Protein AF-T0YAE7-F1 (afdb_monomer)

InterPro domains:
  IPR002305 Aminoacyl-tRNA synthetase, class Ic [PF00579] (11-93)
  IPR002306 Tryptophan-tRNA ligase [PR01039] (22-38)
  IPR002306 Tryptophan-tRNA ligase [PR01039] (73-92)
  IPR014729 Rossmann-like alpha/beta/alpha sandwich fold [G3DSA:3.40.50.620] (10-94)
  IPR050203 Tryptophan--tRNA ligase [PTHR43766] (10-94)

Solvent-accessible surface area (backbone atoms only — not comparable to full-atom values): 5684 Å² total; per-residue (Å²): 132,83,84,73,80,73,75,74,59,61,74,45,78,50,71,47,60,46,84,60,84,86,50,72,68,49,43,76,72,44,51,58,56,54,49,56,44,41,77,69,27,47,34,37,40,32,38,31,51,67,67,36,61,77,77,56,84,83,52,78,77,52,43,59,56,23,44,54,49,50,54,52,51,42,46,74,77,55,50,49,72,94,47,27,52,74,49,49,49,80,80,56,88,127

Nearest PDB structures (foldseek):
  2g36-assembly1_A-2  TM=9.651E-01  e=4.375E-09  Thermotoga maritima
  2a4m-assembly2_B  TM=9.555E-01  e=2.270E-07  Deinococcus radiodurans
  2cyb-assembly1_B  TM=8.764E-01  e=1.146E-04  Archaeoglobus fulgidus
  2cyb-assembly1_A  TM=8.930E-01  e=3.577E-04  Archaeoglobus fulgidus
  1u7d-assembly1_B  TM=8.155E-01  e=6.533E-04  Methanocaldococcus jannaschii

Radius of gyration: 15.42 Å; Cα contacts (8 Å, |Δi|>4): 108; chains: 1; bounding box: 46×25×40 Å

Secondary structure (DSSP, 8-state):
------PPPPEEEEEE---S---HHHIIIIIHHHHHHTTTSEEEEEE-HHHHHTT--S-HHHHHHHHHHHHHHHHHHT--TTTEEEEEGGG---

Sequence (94 aa):
MSQACLNPLPRIVSGMRPTGALHLGHWEGVLKNWIELQKHHECYFFVADWHALTTHYQDPHELEANTLSLVMEWLAVGVDPDRAVLFVQSWVPE

Structure (mmCIF, N/CA/C/O backbone):
data_AF-T0YAE7-F1
#
_entry.id   AF-T0YAE7-F1
#
loop_
_atom_site.group_PDB
_atom_site.id
_atom_site.type_symbol
_atom_site.label_atom_id
_atom_site.label_alt_id
_atom_site.label_comp_id
_atom_site.label_asym_id
_atom_site.label_entity_id
_atom_site.label_seq_id
_atom_site.pdbx_PDB_ins_code
_atom_site.Cartn_x
_atom_site.Cartn_y
_atom_site.Cartn_z
_atom_site.occupancy
_atom_site.B_iso_or_equiv
_atom_site.auth_seq_id
_atom_site.auth_comp_id
_atom_site.auth_asym_id
_atom_site.auth_atom_id
_atom_site.pdbx_PDB_model_num
ATOM 1 N N . MET A 1 1 ? -32.767 12.193 20.798 1.00 41.41 1 MET A N 1
ATOM 2 C CA . MET A 1 1 ? -31.503 11.515 21.156 1.00 41.41 1 MET A CA 1
ATOM 3 C C . MET A 1 1 ? -30.452 11.981 20.164 1.00 41.41 1 MET A C 1
ATOM 5 O O . MET A 1 1 ? -30.738 11.995 18.977 1.00 41.41 1 MET A O 1
ATOM 9 N N . SER A 1 2 ? -29.349 12.512 20.687 1.00 47.16 2 SER A N 1
ATOM 10 C CA . SER A 1 2 ? -28.362 13.373 20.020 1.00 47.16 2 SER A CA 1
ATOM 11 C C . SER A 1 2 ? -27.805 12.806 18.706 1.00 47.16 2 SER A C 1
ATOM 13 O O . SER A 1 2 ? -27.293 11.689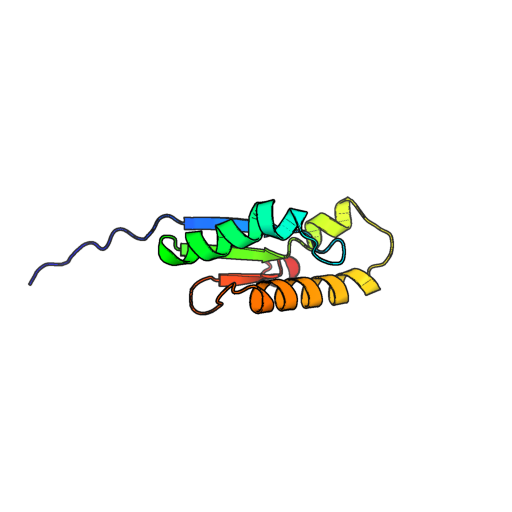 18.694 1.00 47.16 2 SER A O 1
ATOM 15 N N . GLN A 1 3 ? -27.857 13.598 17.627 1.00 54.22 3 GLN A N 1
ATOM 16 C CA . GLN A 1 3 ? -26.953 13.445 16.486 1.00 54.22 3 GLN A CA 1
ATOM 17 C C . GLN A 1 3 ? -25.545 13.783 16.983 1.00 54.22 3 GLN A C 1
ATOM 19 O O . GLN A 1 3 ? -25.166 14.949 17.071 1.00 54.22 3 GLN A O 1
ATOM 24 N N . ALA A 1 4 ? -24.770 12.765 17.349 1.00 54.12 4 ALA A N 1
ATOM 25 C CA . ALA A 1 4 ? -23.331 12.926 17.405 1.00 54.12 4 ALA A CA 1
ATOM 26 C C . ALA A 1 4 ? -22.864 13.132 15.960 1.00 54.12 4 ALA A C 1
ATOM 28 O O . ALA A 1 4 ? -22.874 12.192 15.166 1.00 54.12 4 ALA A O 1
ATOM 29 N N . CYS A 1 5 ? -22.501 14.363 15.602 1.00 52.50 5 CYS A N 1
ATOM 30 C CA . CYS A 1 5 ? -21.649 14.605 14.448 1.00 52.50 5 CYS A CA 1
ATOM 31 C C . CYS A 1 5 ? -20.338 13.859 14.717 1.00 52.50 5 CYS A C 1
ATOM 33 O O . CYS A 1 5 ? -19.465 14.363 15.421 1.00 52.50 5 CYS A O 1
ATOM 35 N N . LEU A 1 6 ? -20.241 12.615 14.248 1.00 61.09 6 LEU A N 1
ATOM 36 C CA . LEU A 1 6 ? -18.988 11.879 14.231 1.00 61.09 6 LEU A CA 1
ATOM 37 C C . LEU A 1 6 ? -18.081 12.649 13.277 1.00 61.09 6 LEU A C 1
ATOM 39 O O . LEU A 1 6 ? -18.275 12.593 12.064 1.00 61.09 6 LEU A O 1
ATOM 43 N N . ASN A 1 7 ? -17.143 13.428 13.816 1.00 64.88 7 ASN A N 1
ATOM 44 C CA .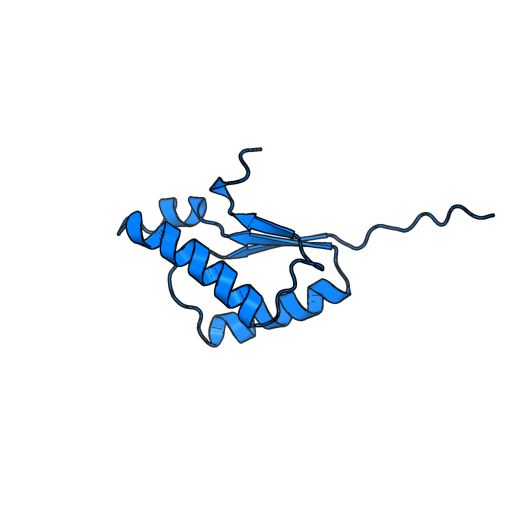 ASN A 1 7 ? -16.074 13.965 12.988 1.00 64.88 7 ASN A CA 1
ATOM 45 C C . ASN A 1 7 ? -15.392 12.765 12.316 1.00 64.88 7 ASN A C 1
ATOM 47 O O . ASN A 1 7 ? -14.973 11.849 13.032 1.00 64.88 7 ASN A O 1
ATOM 51 N N . PRO A 1 8 ? -15.316 12.726 10.975 1.00 75.88 8 PRO A N 1
ATOM 52 C CA . PRO A 1 8 ? -14.630 11.644 10.295 1.00 75.88 8 PRO A CA 1
ATOM 53 C C . PRO A 1 8 ? -13.169 11.627 10.747 1.00 75.88 8 PRO A C 1
ATOM 55 O O . PRO A 1 8 ? -12.574 12.684 10.990 1.00 75.88 8 PRO A O 1
ATOM 58 N N . LEU A 1 9 ? -12.606 10.425 10.895 1.00 85.38 9 LEU A N 1
ATOM 59 C CA . LEU A 1 9 ? -11.184 10.277 11.188 1.00 85.38 9 LEU A CA 1
ATOM 60 C C . LEU A 1 9 ? -10.372 11.041 10.128 1.00 85.38 9 LEU A C 1
ATOM 62 O O . LEU A 1 9 ? -10.777 11.077 8.961 1.00 85.38 9 LEU A O 1
ATOM 66 N N . PRO A 1 10 ? -9.233 11.652 10.493 1.00 94.00 10 PRO A N 1
ATOM 67 C CA . PRO A 1 10 ? -8.372 12.283 9.508 1.00 94.00 10 PRO A CA 1
ATOM 68 C C . PRO A 1 10 ? -7.963 11.262 8.438 1.00 94.00 10 PRO A C 1
ATOM 70 O O . PRO A 1 10 ? -7.665 10.103 8.741 1.00 94.00 10 PRO A O 1
ATOM 73 N N . ARG A 1 11 ? -7.978 11.697 7.177 1.00 96.06 11 ARG A N 1
ATOM 74 C CA . ARG A 1 11 ? -7.673 10.847 6.024 1.00 96.06 11 ARG A CA 1
ATOM 75 C C . ARG A 1 11 ? -6.195 10.886 5.696 1.00 96.06 11 ARG A C 1
ATOM 77 O O . ARG A 1 11 ? -5.589 11.956 5.689 1.00 96.06 11 ARG A O 1
ATOM 84 N N . ILE A 1 12 ? -5.646 9.726 5.361 1.00 96.81 12 ILE A N 1
ATOM 85 C CA . ILE A 1 12 ? -4.275 9.592 4.877 1.00 96.81 12 ILE A CA 1
ATOM 86 C C . ILE A 1 12 ? -4.293 8.855 3.551 1.00 96.81 12 ILE A C 1
ATOM 88 O O . ILE A 1 12 ? -4.929 7.812 3.423 1.00 96.81 12 ILE A O 1
ATOM 92 N N . VAL A 1 13 ? -3.535 9.385 2.595 1.00 97.19 13 VAL A N 1
ATOM 93 C CA . VAL A 1 13 ? -3.229 8.715 1.337 1.00 97.19 13 VAL A CA 1
ATOM 94 C C . VAL A 1 13 ? -1.725 8.478 1.251 1.00 97.19 13 VAL A C 1
ATOM 96 O O . VAL A 1 13 ? -0.930 9.379 1.524 1.00 97.19 13 VAL A O 1
ATOM 99 N N . SER A 1 14 ? -1.316 7.257 0.920 1.00 96.56 14 SER A N 1
ATOM 100 C CA . SER A 1 14 ? 0.096 6.901 0.775 1.00 96.56 14 SER A CA 1
ATOM 101 C C . SER A 1 14 ? 0.275 5.920 -0.374 1.00 96.56 14 SER A C 1
ATOM 103 O O . SER A 1 14 ? -0.466 4.950 -0.487 1.00 96.56 14 SER A O 1
ATOM 105 N N . GLY A 1 15 ? 1.245 6.191 -1.244 1.00 94.88 15 GLY A N 1
ATOM 106 C CA . GLY A 1 15 ? 1.511 5.380 -2.426 1.00 94.88 15 GLY A CA 1
ATOM 107 C C . GLY A 1 15 ? 2.919 4.813 -2.410 1.00 94.88 15 GLY A C 1
ATOM 108 O O . GLY A 1 15 ? 3.857 5.489 -1.982 1.00 94.88 15 GLY A O 1
ATOM 109 N N . MET A 1 16 ? 3.081 3.592 -2.909 1.00 94.25 16 MET A N 1
ATOM 110 C CA . MET A 1 16 ? 4.392 2.968 -3.083 1.00 94.25 16 MET A CA 1
ATOM 111 C C . MET A 1 16 ? 4.512 2.390 -4.494 1.00 94.25 16 MET A C 1
ATOM 113 O O . MET A 1 16 ? 3.562 1.839 -5.048 1.00 94.25 16 MET A O 1
ATOM 117 N N . ARG A 1 17 ? 5.683 2.589 -5.108 1.00 91.44 17 ARG A N 1
ATOM 118 C CA . ARG A 1 17 ? 5.957 2.131 -6.473 1.00 91.44 17 ARG A CA 1
ATOM 119 C C . ARG A 1 17 ? 6.329 0.641 -6.466 1.00 91.44 17 ARG A C 1
ATOM 121 O O . ARG A 1 17 ? 7.098 0.236 -5.596 1.00 91.44 17 ARG A O 1
ATOM 128 N N . PRO A 1 18 ? 5.876 -0.146 -7.452 1.00 89.44 18 PRO A N 1
ATOM 129 C CA . PRO A 1 18 ? 6.237 -1.557 -7.595 1.00 89.44 18 PRO A CA 1
ATOM 130 C C . PRO A 1 18 ? 7.625 -1.730 -8.245 1.00 89.44 18 PRO A C 1
ATOM 132 O O . PRO A 1 18 ? 7.740 -2.138 -9.397 1.00 89.44 18 PRO A O 1
ATOM 135 N N . THR A 1 19 ? 8.701 -1.388 -7.524 1.00 83.31 19 THR A N 1
ATOM 136 C CA . THR A 1 19 ? 10.094 -1.403 -8.037 1.00 83.31 19 THR A CA 1
ATOM 137 C C . THR A 1 19 ? 10.893 -2.661 -7.662 1.00 83.31 19 THR A C 1
ATOM 139 O O . THR A 1 19 ? 12.120 -2.612 -7.603 1.00 83.31 19 THR A O 1
ATOM 142 N N . GLY A 1 20 ? 10.213 -3.773 -7.377 1.00 78.69 20 GLY A N 1
ATOM 143 C CA . GLY A 1 20 ? 10.816 -5.032 -6.926 1.00 78.69 20 GLY A CA 1
ATOM 144 C C . GLY A 1 20 ? 10.539 -5.339 -5.451 1.00 78.69 20 GLY A C 1
ATOM 145 O O . GLY A 1 20 ? 9.696 -4.699 -4.826 1.00 78.69 20 GLY A O 1
ATOM 146 N N . ALA A 1 21 ? 11.241 -6.340 -4.915 1.00 83.38 21 ALA A N 1
ATOM 147 C CA . ALA A 1 21 ? 10.963 -6.916 -3.599 1.00 83.38 21 ALA A CA 1
ATOM 148 C C . ALA A 1 21 ? 11.131 -5.919 -2.439 1.00 83.38 21 ALA A C 1
ATOM 150 O O . ALA A 1 21 ? 12.093 -5.139 -2.392 1.00 83.38 21 ALA A O 1
ATOM 151 N N . LEU A 1 22 ? 10.235 -6.004 -1.450 1.00 87.75 22 LEU A N 1
ATOM 152 C CA . LEU A 1 22 ? 10.382 -5.256 -0.207 1.00 87.75 22 LEU A CA 1
ATOM 153 C C . LEU A 1 22 ? 11.612 -5.725 0.585 1.00 87.75 22 LEU A C 1
ATOM 155 O O . LEU A 1 22 ? 12.063 -6.866 0.529 1.00 87.75 22 LEU A O 1
ATOM 159 N N . HIS A 1 23 ? 12.160 -4.810 1.378 1.00 90.06 23 HIS A N 1
ATOM 160 C CA . HIS A 1 23 ? 13.327 -5.055 2.223 1.00 90.06 23 HIS A CA 1
ATOM 161 C C . HIS A 1 23 ? 13.171 -4.309 3.547 1.00 90.06 23 HIS A C 1
ATOM 163 O O . HIS A 1 23 ? 12.295 -3.455 3.682 1.00 90.06 23 HIS A O 1
ATOM 169 N N . LEU A 1 24 ? 14.067 -4.544 4.509 1.00 92.69 24 LEU A N 1
ATOM 170 C CA . LEU A 1 24 ? 13.985 -3.965 5.861 1.00 92.69 24 LEU A CA 1
ATOM 171 C C . LEU A 1 24 ? 13.839 -2.433 5.887 1.00 92.69 24 LEU A C 1
ATOM 173 O O . LEU A 1 24 ? 13.134 -1.899 6.737 1.00 92.69 24 LEU A O 1
ATOM 177 N N . GLY A 1 25 ? 14.432 -1.723 4.922 1.00 92.94 25 GLY A N 1
ATOM 178 C CA . GLY A 1 25 ? 14.220 -0.278 4.773 1.00 92.94 25 GLY A CA 1
ATOM 179 C C . GLY A 1 25 ? 12.754 0.126 4.540 1.00 92.94 25 GLY A C 1
ATOM 180 O O . GLY A 1 25 ? 12.310 1.123 5.097 1.00 92.94 25 GLY A O 1
ATOM 181 N N . HIS A 1 26 ? 11.973 -0.657 3.790 1.00 93.88 26 HIS A N 1
ATOM 182 C CA . HIS A 1 26 ? 10.542 -0.406 3.595 1.00 93.88 26 HIS A CA 1
ATOM 183 C C . HIS A 1 26 ? 9.735 -0.703 4.862 1.00 93.88 26 HIS A C 1
ATOM 185 O O . HIS A 1 26 ? 8.787 0.018 5.180 1.00 93.88 26 HIS A O 1
ATOM 191 N N . TRP A 1 27 ? 10.137 -1.738 5.605 1.00 93.50 27 TRP A N 1
ATOM 192 C CA . TRP A 1 27 ? 9.527 -2.086 6.883 1.00 93.50 27 TRP A CA 1
ATOM 193 C C . TRP A 1 27 ? 9.648 -0.948 7.895 1.00 93.50 27 TRP A C 1
ATOM 195 O O . TRP A 1 27 ? 8.632 -0.465 8.397 1.00 93.50 27 TRP A O 1
ATOM 205 N N . GLU A 1 28 ? 10.874 -0.481 8.140 1.00 94.62 28 GLU A N 1
ATOM 206 C CA . GLU A 1 28 ? 11.114 0.608 9.089 1.00 94.62 28 GLU A CA 1
ATOM 207 C C . GLU A 1 28 ? 10.664 1.973 8.571 1.00 94.62 28 GLU A C 1
ATOM 209 O O . GLU A 1 28 ? 10.261 2.824 9.359 1.00 94.62 28 GLU A O 1
ATOM 214 N N . GLY A 1 29 ? 10.716 2.191 7.257 1.00 92.38 29 GLY A N 1
ATOM 215 C CA . GLY A 1 29 ? 10.371 3.478 6.663 1.00 92.38 29 GLY A CA 1
ATOM 216 C C . GLY A 1 29 ? 8.868 3.727 6.544 1.00 92.38 29 GLY A C 1
ATOM 217 O O . GLY A 1 29 ? 8.425 4.854 6.7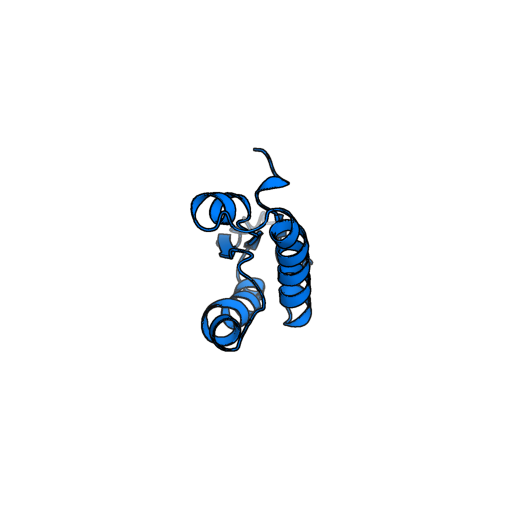45 1.00 92.38 29 GLY A O 1
ATOM 218 N N . VAL A 1 30 ? 8.081 2.705 6.188 1.00 94.75 30 VAL A N 1
ATOM 219 C CA . VAL A 1 30 ? 6.678 2.893 5.774 1.00 94.75 30 VAL A CA 1
ATOM 220 C C . VAL A 1 30 ? 5.729 1.892 6.424 1.00 94.75 30 VAL A C 1
ATOM 222 O O . VAL A 1 30 ? 4.725 2.302 7.005 1.00 94.75 30 VAL A O 1
ATOM 225 N N . LEU A 1 31 ? 6.021 0.592 6.356 1.00 95.69 31 LEU A N 1
ATOM 226 C CA . LEU A 1 31 ? 5.016 -0.438 6.657 1.00 95.69 31 LEU A CA 1
ATOM 227 C C . LEU A 1 31 ? 4.621 -0.467 8.138 1.00 95.69 31 LEU A C 1
ATOM 229 O O . LEU A 1 31 ? 3.434 -0.549 8.446 1.00 95.69 31 LEU A O 1
ATOM 233 N N . LYS A 1 32 ? 5.579 -0.306 9.064 1.00 96.38 32 LYS A N 1
ATOM 234 C CA . LYS A 1 32 ? 5.255 -0.162 10.496 1.00 96.38 32 LYS A CA 1
ATOM 235 C C . LYS A 1 32 ? 4.307 1.001 10.761 1.00 96.38 32 LYS A C 1
ATOM 237 O O . LYS A 1 32 ? 3.379 0.878 11.556 1.00 96.38 32 LYS A O 1
ATOM 242 N N . ASN A 1 33 ? 4.547 2.126 10.092 1.00 96.25 33 ASN A N 1
ATOM 243 C CA . ASN A 1 33 ? 3.718 3.311 10.236 1.00 96.25 33 ASN A CA 1
ATOM 244 C C . ASN A 1 33 ? 2.315 3.063 9.670 1.00 96.25 33 ASN A C 1
ATOM 246 O O . ASN A 1 33 ? 1.331 3.394 10.318 1.00 96.25 33 ASN A O 1
ATOM 250 N N . TRP A 1 34 ? 2.197 2.412 8.510 1.00 97.38 34 TRP A N 1
ATOM 251 C CA . TRP A 1 34 ? 0.895 2.056 7.938 1.00 97.38 34 TRP A CA 1
ATOM 252 C C . TRP A 1 34 ? 0.055 1.176 8.867 1.00 97.38 34 TRP A C 1
ATOM 254 O O . TRP A 1 34 ? -1.146 1.410 8.981 1.00 97.38 34 TRP A O 1
ATOM 264 N N . ILE A 1 35 ? 0.662 0.203 9.550 1.00 97.12 35 ILE A N 1
ATOM 265 C CA . ILE A 1 35 ? -0.033 -0.663 10.520 1.00 97.12 35 ILE A CA 1
ATOM 266 C C . ILE A 1 35 ? -0.585 0.151 11.699 1.00 97.12 35 ILE A C 1
ATOM 268 O O . ILE A 1 35 ? -1.686 -0.111 12.182 1.00 97.12 35 ILE A O 1
ATOM 272 N N . GLU A 1 36 ? 0.160 1.152 12.169 1.00 96.81 36 GLU A N 1
ATOM 273 C CA . GLU A 1 36 ? -0.290 2.014 13.263 1.00 96.81 36 GLU A CA 1
ATOM 274 C C . GLU A 1 36 ? -1.375 2.999 12.812 1.00 96.81 36 GLU A C 1
ATOM 276 O O . GLU A 1 36 ? -2.396 3.159 13.482 1.00 96.81 36 GLU A O 1
ATOM 281 N N . LEU A 1 37 ? -1.199 3.623 11.644 1.00 96.75 37 LEU A N 1
ATOM 282 C CA . LEU A 1 37 ? -2.129 4.621 11.116 1.00 96.75 37 LEU A CA 1
ATOM 283 C C . LEU A 1 37 ? -3.539 4.059 10.911 1.00 96.75 37 LEU A C 1
ATOM 285 O O . LEU A 1 37 ? -4.502 4.746 11.249 1.00 96.75 37 LEU A O 1
ATOM 289 N N . GLN A 1 38 ? -3.657 2.802 10.475 1.00 96.56 38 GLN A N 1
ATOM 290 C CA . GLN A 1 38 ? -4.933 2.090 10.300 1.00 96.56 38 GLN A CA 1
ATOM 291 C C . GLN A 1 38 ? -5.788 1.992 11.572 1.00 96.56 38 GLN A C 1
ATOM 293 O O . GLN A 1 38 ? -6.976 1.688 11.504 1.00 96.56 38 GLN A O 1
ATOM 298 N N . LYS A 1 39 ? -5.212 2.221 12.758 1.00 95.56 39 LYS A N 1
ATOM 299 C CA . LYS A 1 39 ? -5.956 2.215 14.027 1.00 95.56 39 LYS A CA 1
ATOM 300 C C . LYS A 1 39 ? -6.666 3.539 14.303 1.00 95.56 39 LYS A C 1
ATOM 302 O O . LYS A 1 39 ? -7.581 3.578 15.126 1.00 95.56 39 LYS A O 1
ATOM 307 N N . HIS A 1 40 ? -6.219 4.620 13.668 1.00 95.00 40 HIS A N 1
ATOM 308 C CA . HIS A 1 40 ? -6.575 5.989 14.047 1.00 95.00 40 HIS A CA 1
ATOM 309 C C . HIS A 1 40 ? -6.953 6.889 12.862 1.00 95.00 40 HIS A C 1
ATOM 311 O O . HIS A 1 40 ? -7.358 8.028 13.081 1.00 95.00 40 HIS A O 1
ATOM 317 N N . HIS A 1 41 ? -6.834 6.398 11.627 1.00 97.25 41 HIS A N 1
ATOM 318 C CA . HIS A 1 41 ? -7.063 7.160 10.402 1.00 97.25 41 HIS A CA 1
ATOM 319 C C . HIS A 1 41 ? -7.905 6.368 9.410 1.00 97.25 41 HIS A C 1
ATOM 321 O O . HIS A 1 41 ? -7.896 5.140 9.403 1.00 97.25 41 HIS A O 1
ATOM 327 N N . GLU A 1 42 ? -8.592 7.094 8.534 1.00 97.06 42 GLU A N 1
ATOM 328 C CA . GLU A 1 42 ? -9.157 6.514 7.321 1.00 97.06 42 GLU A CA 1
ATOM 329 C C . GLU A 1 42 ? -8.032 6.441 6.275 1.00 97.06 42 GLU A C 1
ATOM 331 O O . GLU A 1 42 ? -7.558 7.468 5.773 1.00 97.06 42 GLU A O 1
ATOM 336 N N . CYS A 1 43 ? -7.537 5.230 6.019 1.00 98.00 43 CYS A N 1
ATOM 337 C CA . CYS A 1 43 ? -6.334 5.001 5.226 1.00 98.00 43 CYS A CA 1
ATOM 338 C C . CYS A 1 43 ? -6.648 4.578 3.789 1.00 98.00 43 CYS A C 1
ATOM 340 O O . CYS A 1 43 ? -7.435 3.664 3.556 1.00 98.00 43 CYS A O 1
ATOM 342 N N . TYR A 1 44 ? -5.946 5.204 2.848 1.00 98.00 44 TYR A N 1
ATOM 343 C CA . TYR A 1 44 ? -5.942 4.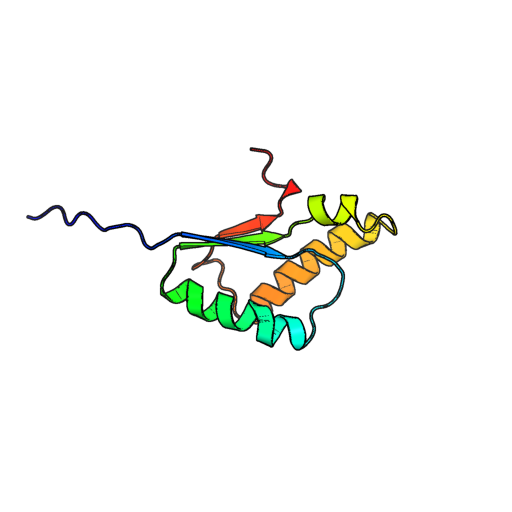881 1.428 1.00 98.00 44 TYR A CA 1
ATOM 344 C C . TYR A 1 44 ? -4.504 4.572 1.013 1.00 98.00 44 TYR A C 1
ATOM 346 O O . TYR A 1 44 ? -3.664 5.474 0.936 1.00 98.00 44 TYR A O 1
ATOM 354 N N . PHE A 1 45 ? -4.199 3.300 0.772 1.00 97.94 45 PHE A N 1
ATOM 355 C CA . PHE A 1 45 ? -2.875 2.870 0.331 1.00 97.94 45 PHE A CA 1
ATOM 356 C C . PHE A 1 45 ? -2.940 2.339 -1.089 1.00 97.94 45 PHE A C 1
ATOM 358 O O . PHE A 1 45 ? -3.830 1.560 -1.423 1.00 97.94 45 PHE A O 1
ATOM 365 N N . PHE A 1 46 ? -2.010 2.770 -1.938 1.00 96.94 46 PHE A N 1
ATOM 366 C CA . PHE A 1 46 ? -2.102 2.440 -3.353 1.00 96.94 46 PHE A CA 1
ATOM 367 C C . PHE A 1 46 ? -0.777 2.092 -4.007 1.00 96.94 46 PHE A C 1
ATOM 369 O O . PHE A 1 46 ? 0.285 2.622 -3.665 1.00 96.94 46 PHE A O 1
ATOM 376 N N . VAL A 1 47 ? -0.850 1.181 -4.977 1.00 95.62 47 VAL A N 1
ATOM 377 C CA . VAL A 1 47 ? 0.283 0.871 -5.847 1.00 95.62 47 VAL A CA 1
ATOM 378 C C . VAL A 1 47 ? 0.363 1.954 -6.915 1.00 95.62 47 VAL A C 1
ATOM 380 O O . VAL A 1 47 ? -0.558 2.116 -7.714 1.00 95.62 47 VAL A O 1
ATOM 383 N N . ALA A 1 48 ? 1.463 2.702 -6.925 1.00 93.06 48 ALA A N 1
ATOM 384 C CA . ALA A 1 48 ? 1.704 3.792 -7.868 1.00 93.06 48 ALA A CA 1
ATOM 385 C C . ALA A 1 48 ? 2.363 3.268 -9.160 1.00 93.06 48 ALA A C 1
ATOM 387 O O . ALA A 1 48 ? 3.530 3.556 -9.440 1.00 93.06 48 ALA A O 1
ATOM 388 N N . ASP A 1 49 ? 1.638 2.451 -9.925 1.00 87.19 49 ASP A N 1
ATOM 389 C CA . ASP A 1 49 ? 2.140 1.755 -11.116 1.00 87.19 49 ASP A CA 1
ATOM 390 C C . ASP A 1 49 ? 2.363 2.682 -12.326 1.00 87.19 49 ASP A C 1
ATOM 392 O O . ASP A 1 49 ? 3.397 2.580 -12.989 1.00 87.19 49 ASP A O 1
ATOM 396 N N . TRP A 1 50 ? 1.506 3.680 -12.564 1.00 80.06 50 TRP A N 1
ATOM 397 C CA . TRP A 1 50 ? 1.764 4.702 -13.595 1.00 80.06 50 TRP A CA 1
ATOM 398 C C . TRP A 1 50 ? 3.024 5.529 -13.316 1.00 80.06 50 TRP A C 1
ATOM 400 O O . TRP A 1 50 ? 3.750 5.895 -14.239 1.00 80.06 50 TRP A O 1
ATOM 410 N N . HIS A 1 51 ? 3.330 5.794 -12.043 1.00 67.19 51 HIS A N 1
ATOM 411 C CA . HIS A 1 51 ? 4.556 6.503 -11.661 1.00 67.19 51 HIS A CA 1
ATOM 412 C C . HIS A 1 51 ? 5.821 5.662 -11.882 1.00 67.19 51 HIS A C 1
AT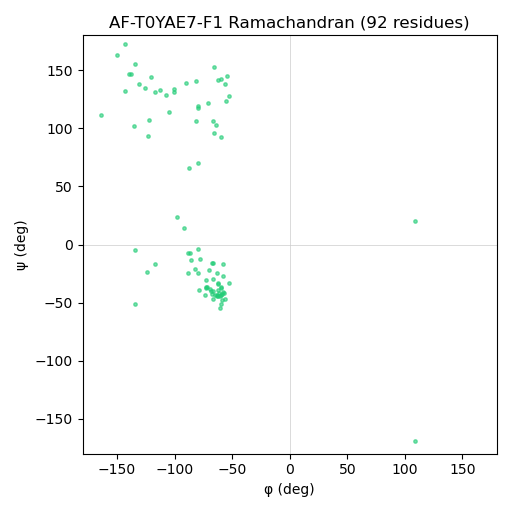OM 414 O O . HIS A 1 51 ? 6.911 6.221 -12.010 1.00 67.19 51 HIS A O 1
ATOM 420 N N . ALA A 1 52 ? 5.703 4.333 -11.938 1.00 61.47 52 ALA A N 1
ATOM 421 C CA . ALA A 1 52 ? 6.818 3.467 -12.305 1.00 61.47 52 ALA A CA 1
ATOM 422 C C . ALA A 1 52 ? 7.138 3.570 -13.809 1.00 61.47 52 ALA A C 1
ATOM 424 O O . ALA A 1 52 ? 8.313 3.627 -14.175 1.00 61.47 52 ALA A O 1
ATOM 425 N N . LEU A 1 53 ? 6.116 3.717 -14.665 1.00 64.56 53 LEU A N 1
ATOM 426 C CA . LEU A 1 53 ? 6.273 3.836 -16.124 1.00 64.56 53 LEU A CA 1
ATOM 427 C C . LEU A 1 53 ? 7.052 5.086 -16.567 1.00 64.56 53 LEU A C 1
ATOM 429 O O . LEU A 1 53 ? 7.656 5.089 -17.638 1.00 64.56 53 LEU A O 1
ATOM 433 N N . THR A 1 54 ? 7.080 6.148 -15.757 1.00 64.69 54 THR A N 1
ATOM 434 C CA . THR A 1 54 ? 7.801 7.390 -16.088 1.00 64.69 54 THR A CA 1
ATOM 435 C C . THR A 1 54 ? 9.280 7.374 -15.691 1.00 64.69 54 THR A C 1
ATOM 437 O O . THR A 1 54 ? 10.029 8.235 -16.147 1.00 64.69 54 THR A O 1
ATOM 440 N N . THR A 1 55 ? 9.724 6.414 -14.864 1.00 58.75 55 THR A N 1
ATOM 441 C CA . THR A 1 55 ? 11.112 6.349 -14.354 1.00 58.75 55 THR A CA 1
ATOM 442 C C . THR A 1 55 ? 11.854 5.039 -14.647 1.00 58.75 55 THR A C 1
ATOM 444 O O . THR A 1 55 ? 13.080 5.070 -14.714 1.00 58.75 55 THR A O 1
ATOM 447 N N . HIS A 1 56 ? 11.161 3.916 -14.879 1.00 54.91 56 HIS A N 1
ATOM 448 C CA . HIS A 1 56 ? 11.773 2.615 -15.176 1.00 54.91 56 HIS A CA 1
ATOM 449 C C . HIS A 1 56 ? 11.064 1.922 -16.351 1.00 54.91 56 HIS A C 1
ATOM 451 O O . HIS A 1 56 ? 10.001 1.333 -16.203 1.00 54.91 56 HIS A O 1
ATOM 457 N N . TYR A 1 57 ? 11.682 1.988 -17.531 1.00 54.06 57 TYR A N 1
ATOM 458 C CA . TYR A 1 57 ? 11.149 1.488 -18.809 1.00 54.06 57 TYR A CA 1
ATOM 459 C C . TYR A 1 57 ? 11.561 0.034 -19.131 1.00 54.06 57 TYR A C 1
ATOM 461 O O . TYR A 1 57 ? 11.513 -0.361 -20.293 1.00 54.06 57 TYR A O 1
ATOM 469 N N . GLN A 1 58 ? 12.085 -0.731 -18.162 1.00 53.84 58 GLN A N 1
ATOM 470 C CA . GLN A 1 58 ? 12.911 -1.901 -18.499 1.00 53.84 58 GLN A CA 1
ATOM 471 C C . GLN A 1 58 ? 12.161 -3.222 -18.713 1.00 53.84 58 GLN A C 1
ATOM 473 O O 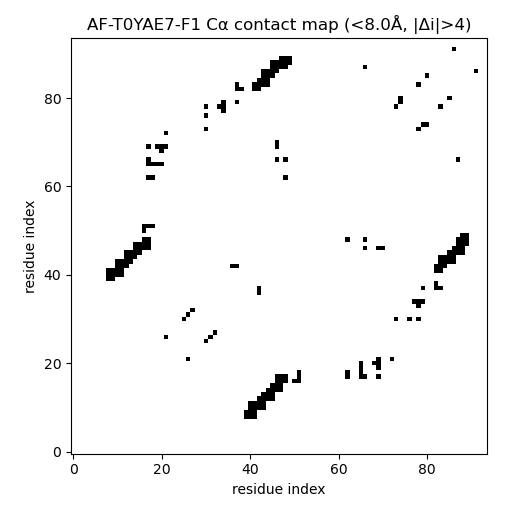. GLN A 1 58 ? 12.664 -4.010 -19.504 1.00 53.84 58 GLN A O 1
ATOM 478 N N . ASP A 1 59 ? 10.964 -3.438 -18.159 1.00 63.31 59 ASP A N 1
ATOM 479 C CA . ASP A 1 59 ? 10.084 -4.523 -18.626 1.00 63.31 59 ASP A CA 1
ATOM 480 C C . ASP A 1 59 ? 8.630 -4.348 -18.126 1.00 63.31 59 ASP A C 1
ATOM 482 O O . ASP A 1 59 ? 8.371 -4.486 -16.927 1.00 63.31 59 ASP A O 1
ATOM 486 N N . PRO A 1 60 ? 7.647 -4.057 -18.999 1.00 65.50 60 PRO A N 1
ATOM 487 C CA . PRO A 1 60 ? 6.234 -4.029 -18.620 1.00 65.50 60 PRO A CA 1
ATOM 488 C C . PRO A 1 60 ? 5.746 -5.360 -18.035 1.00 65.50 60 PRO A C 1
ATOM 490 O O . PRO A 1 60 ? 4.814 -5.357 -17.232 1.00 65.50 60 PRO A O 1
ATOM 493 N N . HIS A 1 61 ? 6.371 -6.485 -18.406 1.00 68.12 61 HIS A N 1
ATOM 494 C CA . HIS A 1 61 ? 6.000 -7.801 -17.889 1.00 68.12 61 HIS A CA 1
ATOM 495 C C . HIS A 1 61 ? 6.287 -7.948 -16.392 1.00 68.12 61 HIS A C 1
ATOM 497 O O . HIS A 1 61 ? 5.560 -8.657 -15.697 1.00 68.12 61 HIS A O 1
ATOM 503 N N . GLU A 1 62 ? 7.296 -7.251 -15.866 1.00 78.69 62 GLU A N 1
ATOM 504 C CA . GLU A 1 62 ? 7.595 -7.278 -14.434 1.00 78.69 62 GLU A CA 1
ATOM 505 C C . GLU A 1 62 ? 6.663 -6.368 -13.627 1.00 78.69 62 GLU A C 1
ATOM 507 O O . GLU A 1 62 ? 6.443 -6.613 -12.444 1.00 78.69 62 GLU A O 1
ATOM 512 N N . LEU A 1 63 ? 6.074 -5.338 -14.242 1.00 83.31 63 LEU A N 1
ATOM 513 C CA . LEU A 1 63 ? 5.254 -4.355 -13.531 1.00 83.31 63 LEU A CA 1
ATOM 514 C C . LEU A 1 63 ? 4.000 -4.977 -12.907 1.00 83.31 63 LEU A C 1
ATOM 516 O O . LEU A 1 63 ? 3.667 -4.670 -11.761 1.00 83.31 63 LEU A O 1
ATOM 520 N N . GLU A 1 64 ? 3.314 -5.850 -13.643 1.00 85.88 64 GLU A N 1
ATOM 521 C CA . GLU A 1 64 ? 2.119 -6.538 -13.148 1.00 85.88 64 GLU A CA 1
ATOM 522 C C . GLU A 1 64 ? 2.479 -7.501 -12.009 1.00 85.88 64 GLU A C 1
ATOM 524 O O . GLU A 1 64 ? 1.877 -7.458 -10.933 1.00 85.88 64 GLU A O 1
ATOM 529 N N . ALA A 1 65 ? 3.526 -8.309 -12.204 1.00 88.81 65 ALA A N 1
ATOM 530 C CA . ALA A 1 65 ? 4.012 -9.240 -11.192 1.00 88.81 65 ALA A CA 1
ATOM 531 C C . ALA A 1 65 ? 4.473 -8.513 -9.918 1.00 88.81 65 ALA A C 1
ATOM 533 O O . ALA A 1 65 ? 4.142 -8.938 -8.808 1.00 88.81 65 ALA A O 1
ATOM 534 N N . ASN A 1 66 ? 5.178 -7.390 -10.062 1.00 90.75 66 ASN A N 1
ATOM 535 C CA . ASN A 1 66 ? 5.627 -6.560 -8.948 1.00 90.75 66 ASN A CA 1
ATOM 536 C C . ASN A 1 66 ? 4.453 -5.865 -8.255 1.00 90.75 66 ASN A C 1
ATOM 538 O O . ASN A 1 66 ? 4.446 -5.775 -7.034 1.00 90.75 66 ASN A O 1
ATOM 542 N N . THR A 1 67 ? 3.443 -5.413 -9.002 1.00 92.06 67 THR A N 1
ATOM 543 C CA . THR A 1 67 ? 2.214 -4.831 -8.439 1.00 92.06 67 THR A CA 1
ATOM 544 C C . THR A 1 67 ? 1.501 -5.831 -7.539 1.00 92.06 67 THR A C 1
ATOM 546 O O . THR A 1 67 ? 1.209 -5.522 -6.385 1.00 92.06 67 THR A O 1
ATOM 549 N N . LEU A 1 68 ? 1.272 -7.050 -8.033 1.00 92.38 68 LEU A N 1
ATOM 550 C CA . LEU A 1 68 ? 0.627 -8.099 -7.246 1.00 92.38 68 LEU A CA 1
ATOM 551 C C . LEU A 1 68 ? 1.489 -8.523 -6.055 1.00 92.38 68 LEU A C 1
ATOM 553 O O . LEU A 1 68 ? 0.970 -8.665 -4.949 1.00 92.38 68 LEU A O 1
ATOM 557 N N . SER A 1 69 ? 2.798 -8.688 -6.259 1.00 93.69 69 SER A N 1
ATOM 558 C CA . SER A 1 69 ? 3.733 -9.048 -5.187 1.00 93.69 69 SER A CA 1
ATOM 559 C C . SER A 1 69 ? 3.736 -8.010 -4.075 1.00 93.69 69 SE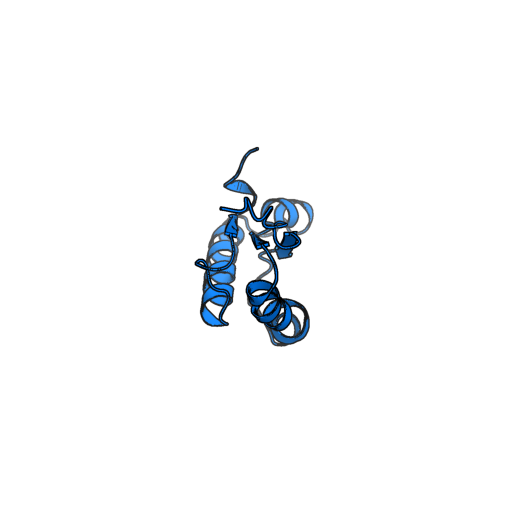R A C 1
ATOM 561 O O . SER A 1 69 ? 3.633 -8.370 -2.908 1.00 93.69 69 SER A O 1
ATOM 563 N N . LEU A 1 70 ? 3.740 -6.728 -4.431 1.00 94.88 70 LEU A N 1
ATOM 564 C CA . LEU A 1 70 ? 3.734 -5.635 -3.473 1.00 94.88 70 LEU A CA 1
ATOM 565 C C . LEU A 1 70 ? 2.468 -5.638 -2.606 1.00 94.88 70 LEU A C 1
ATOM 567 O O . LEU A 1 70 ? 2.555 -5.513 -1.385 1.00 94.88 70 LEU A O 1
ATOM 571 N N . VAL A 1 71 ? 1.294 -5.841 -3.215 1.00 95.56 71 VAL A N 1
ATOM 572 C CA . VAL A 1 71 ? 0.034 -5.973 -2.465 1.00 95.56 71 VAL A CA 1
ATOM 573 C C . VAL A 1 71 ? 0.074 -7.200 -1.552 1.00 95.56 71 VAL A C 1
ATOM 575 O O . VAL A 1 71 ? -0.290 -7.098 -0.381 1.00 95.56 71 VAL A O 1
ATOM 578 N N . MET A 1 72 ? 0.552 -8.349 -2.046 1.00 95.12 72 MET A N 1
ATOM 579 C CA . MET A 1 72 ? 0.699 -9.563 -1.232 1.00 95.12 72 MET A CA 1
ATOM 580 C C . MET A 1 72 ? 1.618 -9.338 -0.028 1.00 95.12 72 MET A C 1
ATOM 582 O O . MET A 1 72 ? 1.298 -9.764 1.080 1.00 95.12 72 MET A O 1
ATOM 586 N N . GLU A 1 73 ? 2.734 -8.642 -0.219 1.00 94.62 73 GLU A N 1
ATOM 587 C CA . GLU A 1 73 ? 3.676 -8.329 0.849 1.00 94.62 73 GLU A CA 1
ATOM 588 C C . GLU A 1 73 ? 3.072 -7.371 1.885 1.00 94.62 73 GLU A C 1
ATOM 590 O O . GLU A 1 73 ? 3.262 -7.586 3.081 1.00 94.62 73 GLU A O 1
ATOM 595 N N . TRP A 1 74 ? 2.297 -6.360 1.472 1.00 96.56 74 TRP A N 1
ATOM 596 C CA . TRP A 1 74 ? 1.576 -5.484 2.408 1.00 96.56 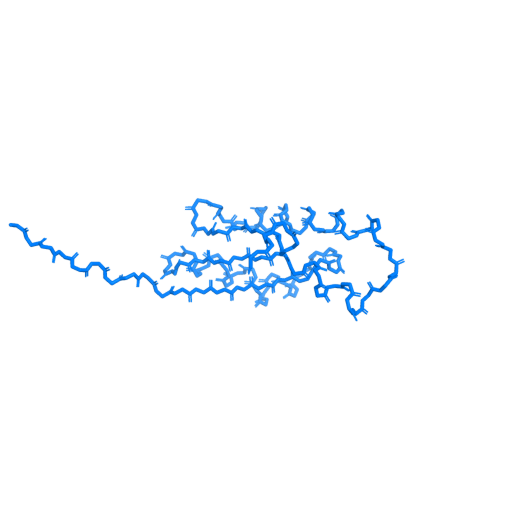74 TRP A CA 1
ATOM 597 C C . TRP A 1 74 ? 0.624 -6.270 3.306 1.00 96.56 74 TRP A C 1
ATOM 599 O O . TRP A 1 74 ? 0.644 -6.100 4.527 1.00 96.56 74 TRP A O 1
ATOM 609 N N . LEU A 1 75 ? -0.175 -7.157 2.709 1.00 96.81 75 LEU A N 1
ATOM 610 C CA . LEU A 1 75 ? -1.083 -8.030 3.450 1.00 96.81 75 LEU A CA 1
ATOM 611 C C . LEU A 1 75 ? -0.302 -8.939 4.409 1.00 96.81 75 LEU A C 1
ATOM 613 O O . LEU A 1 75 ? -0.657 -9.061 5.580 1.00 96.81 75 LEU A O 1
ATOM 617 N N . ALA A 1 76 ? 0.805 -9.524 3.943 1.00 95.56 76 ALA A N 1
ATOM 618 C CA . ALA A 1 76 ? 1.633 -10.427 4.738 1.00 95.56 76 ALA A CA 1
ATOM 619 C C . ALA A 1 76 ? 2.253 -9.755 5.975 1.00 95.56 76 ALA A C 1
ATOM 621 O O . ALA A 1 76 ? 2.419 -10.411 7.004 1.00 95.56 76 ALA A O 1
ATOM 622 N N . VAL A 1 77 ? 2.582 -8.461 5.904 1.00 94.94 77 VAL A N 1
ATOM 623 C CA . VAL A 1 77 ? 3.155 -7.723 7.044 1.00 94.94 77 VAL A CA 1
ATOM 624 C C . VAL A 1 77 ? 2.108 -7.136 7.995 1.00 94.94 77 VAL A C 1
ATOM 626 O O . VAL A 1 77 ? 2.480 -6.638 9.056 1.00 94.94 77 VAL A O 1
ATOM 629 N N . GLY A 1 78 ? 0.817 -7.207 7.651 1.00 96.12 78 GLY A N 1
ATOM 630 C CA . GLY A 1 78 ? -0.283 -6.787 8.523 1.00 96.12 78 GLY A CA 1
ATOM 631 C C . GLY A 1 78 ? -1.009 -5.511 8.101 1.00 96.12 78 GLY A C 1
ATOM 632 O O . GLY A 1 78 ? -1.666 -4.891 8.937 1.00 96.12 78 GLY A O 1
ATOM 633 N N . VAL A 1 79 ? -0.904 -5.097 6.835 1.00 97.56 79 VAL A N 1
ATOM 634 C CA . VAL A 1 79 ? -1.859 -4.136 6.270 1.00 97.56 79 VAL A CA 1
ATOM 635 C C . VAL A 1 79 ? -3.202 -4.843 6.101 1.00 97.56 79 VAL A C 1
ATOM 637 O O . VAL A 1 79 ? -3.283 -5.866 5.429 1.00 97.56 79 VAL A O 1
ATOM 640 N N . ASP A 1 80 ? -4.238 -4.312 6.740 1.00 97.69 80 ASP A N 1
ATOM 641 C CA . ASP A 1 80 ? -5.544 -4.950 6.864 1.00 97.69 80 ASP A CA 1
ATOM 642 C C . ASP A 1 80 ? -6.554 -4.276 5.910 1.00 97.69 80 ASP A C 1
ATOM 644 O O . ASP A 1 80 ? -6.878 -3.097 6.100 1.00 97.69 80 ASP A O 1
ATOM 648 N N . PRO A 1 81 ? -7.063 -4.981 4.881 1.00 97.06 81 PRO A N 1
ATOM 649 C CA . PRO A 1 81 ? -8.027 -4.422 3.934 1.00 97.06 81 PRO A CA 1
ATOM 650 C C . PRO A 1 81 ? -9.393 -4.120 4.569 1.00 97.06 81 PRO A C 1
ATOM 652 O O . PRO A 1 81 ? -10.163 -3.353 3.997 1.00 97.06 81 PRO A O 1
ATOM 655 N N . ASP A 1 82 ? -9.689 -4.654 5.759 1.00 97.25 82 ASP A N 1
ATOM 656 C CA . ASP A 1 82 ? -10.896 -4.286 6.509 1.00 97.25 82 ASP A CA 1
ATOM 657 C C . ASP A 1 82 ? -10.739 -2.927 7.223 1.00 97.25 82 ASP A C 1
ATOM 659 O O . ASP A 1 82 ? -11.716 -2.354 7.713 1.00 97.25 82 ASP A O 1
ATOM 663 N N . ARG A 1 83 ? -9.510 -2.389 7.292 1.00 96.69 83 ARG A N 1
ATOM 664 C CA . ARG A 1 83 ? -9.170 -1.121 7.967 1.00 96.69 83 ARG A CA 1
ATOM 665 C C . ARG A 1 83 ? -8.629 -0.042 7.032 1.00 96.69 83 ARG A C 1
ATOM 667 O O . ARG A 1 83 ? -8.588 1.125 7.420 1.00 96.69 83 ARG A O 1
ATOM 674 N N . ALA A 1 84 ? -8.203 -0.408 5.827 1.00 97.25 84 ALA A N 1
ATOM 675 C CA . ALA A 1 84 ? -7.701 0.511 4.813 1.00 97.25 84 ALA A CA 1
ATOM 676 C C . ALA A 1 84 ? -8.231 0.154 3.426 1.00 97.25 84 ALA A C 1
ATOM 678 O O . ALA A 1 84 ? -8.363 -1.013 3.072 1.00 97.25 84 ALA A O 1
ATOM 679 N N . VAL A 1 85 ? -8.442 1.175 2.599 1.00 97.31 85 VAL A N 1
ATOM 680 C CA . VAL A 1 85 ? -8.711 0.992 1.175 1.00 97.31 85 VAL A CA 1
ATOM 681 C C . VAL A 1 85 ? -7.386 0.741 0.463 1.00 97.31 85 VAL A C 1
ATOM 683 O O . VAL A 1 85 ? -6.498 1.595 0.478 1.00 97.31 85 VAL A O 1
ATOM 686 N N . LEU A 1 86 ? -7.266 -0.428 -0.167 1.00 97.62 86 LEU A N 1
ATOM 687 C CA . LEU A 1 86 ? -6.119 -0.820 -0.984 1.00 97.62 86 LEU A CA 1
ATOM 688 C C . LEU A 1 86 ? -6.515 -0.807 -2.458 1.00 97.62 86 LEU A C 1
ATOM 690 O O . LEU A 1 86 ? -7.519 -1.417 -2.823 1.00 97.62 86 LEU A O 1
ATOM 694 N N . PHE A 1 87 ? -5.737 -0.141 -3.309 1.00 96.44 87 PHE A N 1
ATOM 695 C CA . PHE A 1 87 ? -6.023 -0.109 -4.745 1.00 96.44 87 PHE A CA 1
ATOM 696 C C . PHE A 1 87 ? -4.767 0.038 -5.608 1.00 96.44 87 PHE A C 1
ATOM 698 O O . PHE A 1 87 ? -3.693 0.415 -5.143 1.00 96.44 87 PHE A O 1
ATOM 705 N N . VAL A 1 88 ? -4.904 -0.273 -6.893 1.00 95.69 88 VAL A N 1
ATOM 706 C CA . VAL A 1 88 ? -3.865 -0.059 -7.906 1.00 95.69 88 VAL A CA 1
ATOM 707 C C . VAL A 1 88 ? -4.223 1.205 -8.677 1.00 95.69 88 VAL A C 1
ATOM 709 O O . VAL A 1 88 ? -5.369 1.348 -9.098 1.00 95.69 88 VAL A O 1
ATOM 712 N N . GLN A 1 89 ? -3.266 2.121 -8.849 1.00 94.00 89 GLN A N 1
ATOM 713 C CA . GLN A 1 89 ? -3.518 3.423 -9.473 1.00 94.0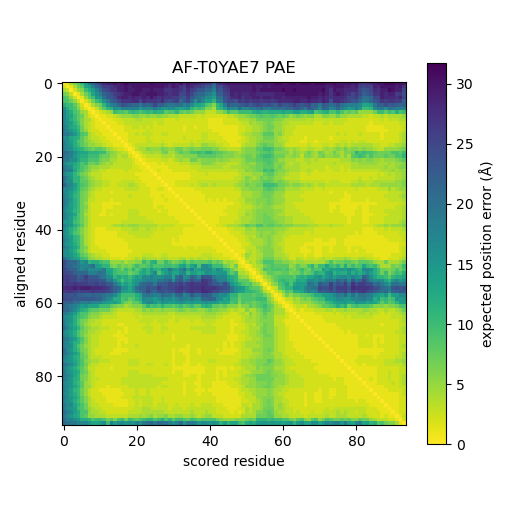0 89 GLN A CA 1
ATOM 714 C C . GLN A 1 89 ? -4.132 3.272 -10.872 1.00 94.00 89 GLN A C 1
ATOM 716 O O . GLN A 1 89 ? -5.138 3.910 -11.153 1.00 94.00 89 GLN A O 1
ATOM 721 N N . SER A 1 90 ? -3.592 2.399 -11.726 1.00 91.31 90 SER A N 1
ATOM 722 C CA . SER A 1 90 ? -4.146 2.187 -13.071 1.00 91.31 90 SER A CA 1
ATOM 723 C C . SER A 1 90 ? -5.537 1.543 -13.117 1.00 91.31 90 SER A C 1
ATOM 725 O O . SER A 1 90 ? -6.182 1.586 -14.164 1.00 91.31 90 SER A O 1
ATOM 727 N N . TRP A 1 91 ? -6.009 0.935 -12.022 1.00 93.38 91 TRP A N 1
ATOM 728 C CA . TRP A 1 91 ? -7.308 0.249 -11.969 1.00 93.38 91 TRP A CA 1
ATOM 729 C C . TRP A 1 91 ? -8.460 1.184 -11.580 1.00 93.38 91 TRP A C 1
ATOM 731 O O . TRP A 1 91 ? -9.617 0.771 -11.629 1.00 93.38 91 TRP A O 1
ATOM 741 N N . VAL A 1 92 ? -8.148 2.427 -11.206 1.00 93.44 92 VAL A N 1
ATOM 742 C CA . VAL A 1 92 ? -9.103 3.458 -10.780 1.00 93.44 92 VAL A CA 1
ATOM 743 C C . VAL A 1 92 ? -8.912 4.686 -11.691 1.00 93.44 92 VAL A C 1
ATOM 745 O O . VAL A 1 92 ? -7.987 5.463 -11.461 1.00 93.44 92 VAL A O 1
ATOM 748 N N . PRO A 1 93 ? -9.682 4.811 -12.790 1.00 83.06 93 PRO A N 1
ATOM 749 C CA . PRO A 1 93 ? -9.443 5.792 -13.860 1.00 83.06 93 PRO A CA 1
ATOM 750 C C . PRO A 1 93 ? -9.919 7.235 -13.590 1.00 83.06 93 PRO A C 1
ATOM 752 O O . PRO A 1 93 ? -9.721 8.092 -14.454 1.00 83.06 93 PRO A O 1
ATOM 755 N N . GLU A 1 94 ? -10.580 7.499 -12.464 1.00 72.12 94 GLU A N 1
ATOM 756 C CA . GLU A 1 94 ? -11.156 8.799 -12.069 1.00 72.12 94 GLU A CA 1
ATOM 757 C C . GLU A 1 94 ? -10.129 9.857 -11.628 1.00 72.12 94 GLU A C 1
ATOM 759 O O . GLU A 1 94 ? -10.380 11.051 -11.927 1.00 72.12 94 GLU A O 1
#

pLDDT: mean 86.27, std 14.82, range [41.41, 98.0]

Organism: NCBI:txid410659

Foldseek 3Di:
DDDPPPPAFAEDEEEDELPDDDDVCCVVPPLVVLQVCLVGHAYEYEHALVVCVVPPVDDPVVSVVSRVNVVVVSVVSPNDCVRYPYYYPVVDPD

Mean predicted aligned error: 6.82 Å